Protein AF-A0A4S3JZ61-F1 (afdb_monomer_lite)

Foldseek 3Di:
DDDDDDDDDDDDDDDDDDPPPPPPPPPPPPPPPQPLLLLLLLLLLLVLVLVVCVVVVNDDPPVSVVSVVSSVVSLLLSCLSVLHHCPVVSVVSNVVNVVVLVCCCVPVNDVSSVVVSVVSVVVSVVVCVVCVVVSVVSNVVSVPDPDPD

Secondary structure (DSSP, 8-state):
----------------------------PPPPPPTTHHHHHHHHHHHHHHHHHHHTT---HHHHHHHHHHHHHHHHHHHHHHTS--HHHHHHHHHHHHHHHHHHHHHHHHHHHHHHHHHHHHHHHHHHHHHHHHHHHHHHHHHTS----

Radius of gyration: 29.94 Å; chains: 1; bounding box: 43×105×41 Å

Sequence (149 aa):
MPIPMTFRHPRLLAAAALLIASMPLAAATPPAEPAYAPYLDCAASRANYAFLLRSSNYKDAADLRKVEDNVQAYLRIATALAGHELRTEFKAAAEKVGAREEEIMKTKGAEAYLQMSADTEQLCVARVERNKAALLKAMDAYETKPAKK

pLDDT: mean 82.54, std 20.05, range [39.06, 97.62]

Organism: NCBI:txid381431

Structure (mmCIF, N/CA/C/O backbone):
data_AF-A0A4S3JZ61-F1
#
_entry.id   AF-A0A4S3JZ61-F1
#
loop_
_atom_site.group_PDB
_atom_site.id
_atom_site.type_symbol
_atom_site.label_atom_id
_atom_site.label_alt_id
_atom_site.label_comp_id
_atom_site.label_asym_id
_atom_site.label_entity_id
_atom_site.label_seq_id
_atom_site.pdbx_PDB_ins_code
_atom_site.Cartn_x
_atom_site.Cartn_y
_atom_site.Cartn_z
_atom_site.occupancy
_atom_site.B_iso_or_equiv
_atom_site.auth_seq_id
_atom_site.auth_comp_id
_atom_site.auth_asym_id
_atom_site.auth_atom_id
_atom_site.pdbx_PDB_model_num
ATOM 1 N N . MET A 1 1 ? -2.330 89.872 -23.508 1.00 39.12 1 MET A N 1
ATOM 2 C CA . MET A 1 1 ? -1.023 90.485 -23.189 1.00 39.12 1 MET A CA 1
ATOM 3 C C . MET A 1 1 ? -0.064 89.371 -22.767 1.00 39.12 1 MET A C 1
ATOM 5 O O . MET A 1 1 ? -0.530 88.488 -22.057 1.00 39.12 1 MET A O 1
ATOM 9 N N . PRO A 1 2 ? 1.188 89.343 -23.262 1.00 49.78 2 PRO A N 1
ATOM 10 C CA . PRO A 1 2 ? 2.171 88.269 -23.046 1.00 49.78 2 PRO A CA 1
ATOM 11 C C . PRO A 1 2 ? 3.199 88.618 -21.939 1.00 49.78 2 PRO A C 1
ATOM 13 O O . PRO A 1 2 ? 3.092 89.702 -21.371 1.00 49.78 2 PRO A O 1
ATOM 16 N N . ILE A 1 3 ? 4.235 87.759 -21.775 1.00 46.97 3 ILE A N 1
ATOM 17 C CA . ILE A 1 3 ? 5.589 87.990 -21.171 1.00 46.97 3 ILE A CA 1
ATOM 18 C C . ILE A 1 3 ? 5.739 87.494 -19.697 1.00 46.97 3 ILE A C 1
ATOM 20 O O . ILE A 1 3 ? 4.871 87.811 -18.892 1.00 46.97 3 ILE A O 1
ATOM 24 N N . PRO A 1 4 ? 6.856 86.849 -19.251 1.00 48.59 4 PRO A N 1
ATOM 25 C CA . PRO A 1 4 ? 7.809 85.946 -19.928 1.00 48.59 4 PRO A CA 1
ATOM 26 C C . PRO A 1 4 ? 8.442 84.816 -19.049 1.00 48.59 4 PRO A C 1
ATOM 28 O O . PRO A 1 4 ? 8.342 84.769 -17.830 1.00 48.59 4 PRO A O 1
ATOM 31 N N . MET A 1 5 ? 9.178 83.949 -19.754 1.00 44.34 5 MET A N 1
ATOM 32 C CA . MET A 1 5 ? 10.440 83.244 -19.442 1.00 44.34 5 MET A CA 1
ATOM 33 C C . MET A 1 5 ? 11.125 83.405 -18.067 1.00 44.34 5 MET A C 1
ATOM 35 O O . MET A 1 5 ? 11.349 84.517 -17.610 1.00 44.34 5 MET A O 1
ATOM 39 N N . THR A 1 6 ? 11.724 82.309 -17.577 1.00 49.88 6 THR A N 1
ATOM 40 C CA . THR A 1 6 ? 13.171 82.225 -17.242 1.00 49.88 6 THR A CA 1
ATOM 41 C C . THR A 1 6 ? 13.639 80.753 -17.279 1.00 49.88 6 THR A C 1
ATOM 43 O O . THR A 1 6 ? 12.976 79.876 -16.744 1.00 49.88 6 THR A O 1
ATOM 46 N N . PHE A 1 7 ? 14.616 80.423 -18.143 1.00 39.22 7 PHE A N 1
ATOM 47 C CA . PHE A 1 7 ? 16.005 80.027 -17.802 1.00 39.22 7 PHE A CA 1
ATOM 48 C C . PHE A 1 7 ? 16.107 78.772 -16.903 1.00 39.22 7 PHE A C 1
ATOM 50 O O . PHE A 1 7 ? 15.664 78.791 -15.769 1.00 39.22 7 PHE A O 1
ATOM 57 N N . ARG A 1 8 ? 16.714 77.645 -17.301 1.00 43.88 8 ARG A N 1
ATOM 58 C CA . ARG A 1 8 ? 18.122 77.449 -17.703 1.00 43.88 8 ARG A CA 1
ATOM 59 C C . ARG A 1 8 ? 18.292 76.040 -18.310 1.00 43.88 8 ARG A C 1
ATOM 61 O O . ARG A 1 8 ? 17.790 75.069 -17.758 1.00 43.88 8 ARG A O 1
ATOM 68 N N . HIS A 1 9 ? 19.035 75.927 -19.411 1.00 39.97 9 HIS A N 1
ATOM 69 C CA . HIS A 1 9 ? 19.737 74.688 -19.810 1.00 39.97 9 HIS A CA 1
ATOM 70 C C . HIS A 1 9 ? 20.995 74.501 -18.905 1.00 39.97 9 HIS A C 1
ATOM 72 O O . HIS A 1 9 ? 21.217 75.395 -18.082 1.00 39.97 9 HIS A O 1
ATOM 78 N N . PRO A 1 10 ? 21.928 73.524 -19.070 1.00 49.66 10 PRO A N 1
ATOM 79 C CA . PRO A 1 10 ? 22.015 72.334 -19.945 1.00 49.66 10 PRO A CA 1
ATOM 80 C C . PRO A 1 10 ? 22.679 71.087 -19.253 1.00 49.66 10 PRO A C 1
ATOM 82 O O . PRO A 1 10 ? 22.982 71.117 -18.067 1.00 49.66 10 PRO A O 1
ATOM 85 N N . ARG A 1 11 ? 23.038 70.069 -20.066 1.00 44.56 11 ARG A N 1
ATOM 86 C CA . ARG A 1 11 ? 24.160 69.091 -19.915 1.00 44.56 11 ARG A CA 1
ATOM 87 C C . ARG A 1 11 ? 23.950 67.879 -18.980 1.00 44.56 11 ARG A C 1
ATOM 89 O O . ARG A 1 11 ? 23.805 68.021 -17.781 1.00 44.56 11 ARG A O 1
ATOM 96 N N . LEU A 1 12 ? 23.804 66.678 -19.558 1.00 43.00 12 LEU A N 1
ATOM 97 C CA . LEU A 1 12 ? 24.849 65.678 -19.902 1.00 43.00 12 LEU A CA 1
ATOM 98 C C . LEU A 1 12 ? 25.240 64.779 -18.718 1.00 43.00 12 LEU A C 1
ATOM 100 O O . LEU A 1 12 ? 25.710 65.293 -17.713 1.00 43.00 12 LEU A O 1
ATOM 104 N N . LEU A 1 13 ? 25.117 63.459 -18.930 1.00 43.59 13 LEU A N 1
ATOM 105 C CA . LEU A 1 13 ? 25.999 62.334 -18.537 1.00 43.59 13 LEU A CA 1
ATOM 106 C C . LEU A 1 13 ? 25.126 61.059 -18.541 1.00 43.59 13 LEU A C 1
ATOM 108 O O . LEU A 1 13 ? 24.191 60.939 -17.763 1.00 43.59 13 LEU A O 1
ATOM 112 N N . ALA A 1 14 ? 25.163 60.248 -19.598 1.00 42.03 14 ALA A N 1
ATOM 113 C CA . ALA A 1 14 ? 26.145 59.190 -19.851 1.00 42.03 14 ALA A CA 1
ATOM 114 C C . ALA A 1 14 ? 26.034 57.996 -18.879 1.00 42.03 14 ALA A C 1
ATOM 116 O O . ALA A 1 14 ? 26.386 58.105 -17.714 1.00 42.03 14 ALA A O 1
ATOM 117 N N . ALA A 1 15 ? 25.612 56.867 -19.463 1.00 44.03 15 ALA A N 1
ATOM 118 C CA . ALA A 1 15 ? 26.000 55.483 -19.177 1.00 44.03 15 ALA A CA 1
ATOM 119 C C . ALA A 1 15 ? 25.856 54.931 -17.745 1.00 44.03 15 ALA A C 1
ATOM 121 O O . ALA A 1 15 ? 26.626 55.274 -16.861 1.00 44.03 15 ALA A O 1
ATOM 122 N N . ALA A 1 16 ? 25.006 53.911 -17.588 1.00 42.69 16 ALA A N 1
ATOM 123 C CA . ALA A 1 16 ? 25.436 52.583 -17.131 1.00 42.69 16 ALA A CA 1
ATOM 124 C C . ALA A 1 16 ? 24.251 51.604 -17.099 1.00 42.69 16 ALA A C 1
ATOM 126 O O . ALA A 1 16 ? 23.242 51.841 -16.447 1.00 42.69 16 ALA A O 1
ATOM 127 N N . ALA A 1 17 ? 24.425 50.505 -17.831 1.00 47.09 17 ALA A N 1
ATOM 128 C CA . ALA A 1 17 ? 24.041 49.147 -17.467 1.00 47.09 17 ALA A CA 1
ATOM 129 C C . ALA A 1 17 ? 22.802 48.946 -16.573 1.00 47.09 17 ALA A C 1
ATOM 131 O O . ALA A 1 17 ? 22.888 48.970 -15.352 1.00 47.09 17 ALA A O 1
ATOM 132 N N . LEU A 1 18 ? 21.715 48.483 -17.185 1.00 43.16 18 LEU A N 1
ATOM 133 C CA . LEU A 1 18 ? 21.031 47.317 -16.637 1.00 43.16 18 LEU A CA 1
ATOM 134 C C . LEU A 1 18 ? 20.738 46.352 -17.782 1.00 43.16 18 LEU A C 1
ATOM 136 O O . LEU A 1 18 ? 19.731 46.439 -18.478 1.00 43.16 18 LEU A O 1
ATOM 140 N N . LEU A 1 19 ? 21.690 45.436 -17.972 1.00 42.56 19 LEU A N 1
ATOM 141 C CA . LEU A 1 19 ? 21.416 44.092 -18.454 1.00 42.56 19 LEU A CA 1
ATOM 142 C C . LEU A 1 19 ? 20.217 43.572 -17.660 1.00 42.56 19 LEU A C 1
ATOM 144 O O . LEU A 1 19 ? 20.359 43.148 -16.514 1.00 42.56 19 LEU A O 1
ATOM 148 N N . ILE A 1 20 ? 19.033 43.615 -18.265 1.00 49.22 20 ILE A N 1
ATOM 149 C CA . ILE A 1 20 ? 17.924 42.769 -17.850 1.00 49.22 20 ILE A CA 1
ATOM 150 C C . ILE A 1 20 ? 18.360 41.367 -18.259 1.00 49.22 20 ILE A C 1
ATOM 152 O O . ILE A 1 20 ? 18.053 40.878 -19.343 1.00 49.22 20 ILE A O 1
ATOM 156 N N . ALA A 1 21 ? 19.177 40.752 -17.405 1.00 45.69 21 ALA A N 1
ATOM 157 C CA . ALA A 1 21 ? 19.294 39.318 -17.355 1.00 45.69 21 ALA A CA 1
ATOM 158 C C . ALA A 1 21 ? 17.882 38.826 -17.046 1.00 45.69 21 ALA A C 1
ATOM 160 O O . ALA A 1 21 ? 17.429 38.845 -15.903 1.00 45.69 21 ALA A O 1
ATOM 161 N N . SER A 1 22 ? 17.156 38.464 -18.099 1.00 50.81 22 SER A N 1
ATOM 162 C CA . SER A 1 22 ? 16.002 37.592 -18.026 1.00 50.81 22 SER A CA 1
ATOM 163 C C . SER A 1 22 ? 16.495 36.286 -17.415 1.00 50.81 22 SER A C 1
ATOM 165 O O . SER A 1 22 ? 16.890 35.365 -18.128 1.00 50.81 22 SER A O 1
ATOM 167 N N . MET A 1 23 ? 16.568 36.241 -16.085 1.00 47.69 23 MET A N 1
ATOM 168 C CA . MET A 1 23 ? 16.684 34.993 -15.360 1.00 47.69 23 MET A CA 1
ATOM 169 C C . MET A 1 23 ? 15.473 34.171 -15.795 1.00 47.69 23 MET A C 1
ATOM 171 O O . MET A 1 23 ? 14.344 34.615 -15.560 1.00 47.69 23 MET A O 1
ATOM 175 N N . PRO A 1 24 ? 15.652 33.013 -16.454 1.00 47.03 24 PRO A N 1
ATOM 176 C CA . PRO A 1 24 ? 14.568 32.064 -16.491 1.00 47.03 24 PRO A CA 1
ATOM 177 C C . PRO A 1 24 ? 14.312 31.740 -15.025 1.00 47.03 24 PRO A C 1
ATOM 179 O O . PRO A 1 24 ? 15.187 31.225 -14.325 1.00 47.03 24 PRO A O 1
ATOM 182 N N . LEU A 1 25 ? 13.137 32.134 -14.543 1.00 46.88 25 LEU A N 1
ATOM 183 C CA . LEU A 1 25 ? 12.583 31.617 -13.312 1.00 46.88 25 LEU A CA 1
ATOM 184 C C . LEU A 1 25 ? 12.475 30.112 -13.566 1.00 46.88 25 LEU A C 1
ATOM 186 O O . LEU A 1 25 ? 11.520 29.643 -14.183 1.00 46.88 25 LEU A O 1
ATOM 190 N N . ALA A 1 26 ? 13.527 29.371 -13.222 1.00 51.09 26 ALA A N 1
ATOM 191 C CA . ALA A 1 26 ? 13.493 27.930 -13.166 1.00 51.09 26 ALA A CA 1
ATOM 192 C C . ALA A 1 26 ? 12.467 27.634 -12.081 1.00 51.09 26 ALA A C 1
ATOM 194 O O . ALA A 1 26 ? 12.781 27.640 -10.892 1.00 51.09 26 ALA A O 1
ATOM 195 N N . ALA A 1 27 ? 11.206 27.504 -12.494 1.00 52.09 27 ALA A N 1
ATOM 196 C CA . ALA A 1 27 ? 10.172 26.925 -11.677 1.00 52.09 27 ALA A CA 1
ATOM 197 C C . ALA A 1 27 ? 10.768 25.605 -11.209 1.00 52.09 27 ALA A C 1
ATOM 199 O O . ALA A 1 27 ? 11.038 24.723 -12.026 1.00 52.09 27 ALA A O 1
ATOM 200 N N . ALA A 1 28 ? 11.086 25.532 -9.919 1.00 48.84 28 ALA A N 1
ATOM 201 C CA . ALA A 1 28 ? 11.491 24.307 -9.275 1.00 48.84 28 ALA A CA 1
ATOM 202 C C . ALA A 1 28 ? 10.291 23.371 -9.394 1.00 48.84 28 ALA A C 1
ATOM 204 O O . ALA A 1 28 ? 9.407 23.358 -8.541 1.00 48.84 28 ALA A O 1
ATOM 205 N N . THR A 1 29 ? 10.204 22.658 -10.517 1.00 52.00 29 THR A N 1
ATOM 206 C CA . THR A 1 29 ? 9.317 21.518 -10.646 1.00 52.00 29 THR A CA 1
ATOM 207 C C . THR A 1 29 ? 9.696 20.616 -9.485 1.00 52.00 29 THR A C 1
ATOM 209 O O . THR A 1 29 ? 10.876 20.244 -9.404 1.00 52.00 29 THR A O 1
ATOM 212 N N . PRO A 1 30 ? 8.771 20.334 -8.549 1.00 49.66 30 PRO A N 1
ATOM 213 C CA . PRO A 1 30 ? 9.069 19.421 -7.462 1.00 49.66 30 PRO A CA 1
ATOM 214 C C . PRO A 1 30 ? 9.643 18.142 -8.079 1.00 49.66 30 PRO A C 1
ATOM 216 O O . PRO A 1 30 ? 9.206 17.762 -9.174 1.00 49.66 30 PRO A O 1
ATOM 219 N N . PRO A 1 31 ? 10.665 17.530 -7.453 1.00 56.84 31 PRO A N 1
ATOM 220 C CA . PRO A 1 31 ? 11.275 16.330 -8.001 1.00 56.84 31 PRO A CA 1
ATOM 221 C C . PRO A 1 31 ? 10.157 15.340 -8.314 1.00 56.84 31 PRO A C 1
ATOM 223 O O . PRO A 1 31 ? 9.290 15.103 -7.472 1.00 56.84 31 PRO A O 1
ATOM 226 N N . ALA A 1 32 ? 10.134 14.843 -9.553 1.00 74.56 32 ALA A N 1
ATOM 227 C CA . ALA A 1 32 ? 9.117 13.894 -9.971 1.00 74.56 32 ALA A CA 1
ATOM 228 C C . ALA A 1 32 ? 9.129 12.725 -8.982 1.00 74.56 32 ALA A C 1
ATOM 230 O O . ALA A 1 32 ? 10.182 12.122 -8.755 1.00 74.56 32 ALA A O 1
ATOM 231 N N . GLU A 1 33 ? 7.982 12.449 -8.357 1.00 80.19 33 GLU A N 1
ATOM 232 C CA . GLU A 1 33 ? 7.887 11.332 -7.425 1.00 80.19 33 GLU A CA 1
ATOM 233 C C . GLU A 1 33 ? 8.320 10.046 -8.138 1.00 80.19 33 GLU A C 1
ATOM 235 O O . GLU A 1 33 ? 7.948 9.822 -9.299 1.00 80.19 33 GLU A O 1
ATOM 240 N N . PRO A 1 34 ? 9.117 9.192 -7.477 1.00 88.12 34 PRO A N 1
ATOM 241 C CA . PRO A 1 34 ? 9.571 7.974 -8.112 1.00 88.12 34 PRO A CA 1
ATOM 242 C C . PRO A 1 34 ? 8.371 7.079 -8.433 1.00 88.12 34 PRO A C 1
ATOM 244 O O . PRO A 1 34 ? 7.423 6.977 -7.656 1.00 88.12 34 PRO A O 1
ATOM 247 N N . ALA A 1 35 ? 8.425 6.377 -9.568 1.00 90.56 35 ALA A N 1
ATOM 248 C CA . ALA A 1 35 ? 7.298 5.590 -10.079 1.00 90.56 35 ALA A CA 1
ATOM 249 C C . ALA A 1 35 ? 6.785 4.512 -9.099 1.00 90.56 35 ALA A C 1
ATOM 251 O O . ALA A 1 35 ? 5.629 4.097 -9.192 1.00 90.56 35 ALA A O 1
ATOM 252 N N . TYR A 1 36 ? 7.626 4.067 -8.158 1.00 93.75 36 TYR A N 1
ATOM 253 C CA . TYR A 1 36 ? 7.267 3.104 -7.118 1.00 93.75 36 TYR A CA 1
ATOM 254 C C . TYR A 1 36 ? 6.536 3.724 -5.913 1.00 93.75 36 TYR A C 1
ATOM 256 O O . TYR A 1 36 ? 5.841 2.997 -5.204 1.00 93.75 36 TYR A O 1
ATOM 264 N N . ALA A 1 37 ? 6.659 5.037 -5.670 1.00 94.75 37 ALA A N 1
ATOM 265 C CA . ALA A 1 37 ? 6.114 5.693 -4.475 1.00 94.75 37 ALA A CA 1
ATOM 266 C C . ALA A 1 37 ? 4.600 5.494 -4.296 1.00 94.75 37 ALA A C 1
ATOM 268 O O . ALA A 1 37 ? 4.187 5.154 -3.188 1.00 94.75 37 ALA A O 1
ATOM 269 N N . PRO A 1 38 ? 3.759 5.578 -5.346 1.00 94.69 38 PRO A N 1
ATOM 270 C CA . PRO A 1 38 ? 2.330 5.332 -5.181 1.00 94.69 38 PRO A CA 1
ATOM 271 C C . PRO A 1 38 ? 2.006 3.907 -4.716 1.00 94.69 38 PRO A C 1
ATOM 273 O O . PRO A 1 38 ? 1.035 3.705 -3.995 1.00 94.69 38 PRO A O 1
ATOM 276 N N . TYR A 1 39 ? 2.807 2.914 -5.113 1.00 96.69 39 TYR A N 1
ATOM 277 C CA . TYR A 1 39 ? 2.616 1.526 -4.690 1.00 96.69 39 TYR A CA 1
ATOM 278 C C . TYR A 1 39 ? 3.140 1.296 -3.267 1.00 96.69 39 TYR A C 1
ATOM 280 O O . TYR A 1 39 ? 2.537 0.526 -2.523 1.00 96.69 39 TYR A O 1
ATOM 288 N N . LEU A 1 40 ? 4.187 2.016 -2.845 1.00 96.50 40 LEU A N 1
ATOM 289 C CA . LEU A 1 40 ? 4.579 2.066 -1.432 1.00 96.50 40 LEU A CA 1
ATOM 290 C C . LEU A 1 40 ? 3.480 2.673 -0.557 1.00 96.50 40 LEU A C 1
ATOM 292 O O . LEU A 1 40 ? 3.170 2.107 0.486 1.00 96.50 40 LEU A O 1
ATOM 296 N N . ASP A 1 41 ? 2.859 3.772 -0.988 1.00 96.31 41 ASP A N 1
ATOM 297 C CA . ASP A 1 41 ? 1.752 4.395 -0.255 1.00 96.31 41 ASP A CA 1
ATOM 298 C C . ASP A 1 41 ? 0.539 3.445 -0.161 1.00 96.31 41 ASP A C 1
ATOM 300 O O . ASP A 1 41 ? -0.082 3.335 0.898 1.00 96.31 41 ASP A O 1
ATOM 304 N N . CYS A 1 42 ? 0.244 2.690 -1.229 1.00 97.38 42 CYS A N 1
ATOM 305 C CA . CYS A 1 42 ? -0.770 1.629 -1.212 1.00 97.38 42 CYS A CA 1
ATOM 306 C C . CYS A 1 42 ? -0.435 0.518 -0.206 1.00 97.38 42 CYS A C 1
ATOM 308 O O . CYS A 1 42 ? -1.293 0.119 0.584 1.00 97.38 42 CYS A O 1
ATOM 310 N N . ALA A 1 43 ? 0.810 0.032 -0.201 1.00 97.62 43 ALA A N 1
ATOM 311 C CA . ALA A 1 43 ? 1.259 -0.966 0.765 1.00 97.62 43 ALA A CA 1
ATOM 312 C C . ALA A 1 43 ? 1.155 -0.450 2.207 1.00 97.62 43 ALA A C 1
ATOM 314 O O . ALA A 1 43 ? 0.671 -1.165 3.081 1.00 97.62 43 ALA A O 1
ATOM 315 N N . ALA A 1 44 ? 1.579 0.792 2.447 1.00 97.62 44 ALA A N 1
ATOM 316 C CA . ALA A 1 44 ? 1.564 1.435 3.755 1.00 97.62 44 ALA A CA 1
ATOM 317 C C . ALA A 1 44 ? 0.138 1.576 4.304 1.00 97.62 44 ALA A C 1
ATOM 319 O O . ALA A 1 44 ? -0.121 1.188 5.443 1.00 97.62 44 ALA A O 1
ATOM 320 N N . SER A 1 45 ? -0.798 2.046 3.476 1.00 97.00 45 SER A N 1
ATOM 321 C CA . SER A 1 45 ? -2.210 2.172 3.858 1.00 97.00 45 SER A CA 1
ATOM 322 C C . SER A 1 45 ? -2.824 0.815 4.217 1.00 97.00 45 SER A C 1
ATOM 324 O O . SER A 1 45 ? -3.420 0.649 5.282 1.00 97.00 45 SER A O 1
ATOM 326 N N . ARG A 1 46 ? -2.598 -0.219 3.390 1.00 97.19 46 ARG A N 1
ATOM 327 C CA . ARG A 1 46 ? -3.098 -1.573 3.685 1.00 97.19 46 ARG A CA 1
ATOM 328 C C . ARG A 1 46 ? -2.440 -2.194 4.913 1.00 97.19 46 ARG A C 1
ATOM 330 O O . ARG A 1 46 ? -3.114 -2.918 5.642 1.00 97.19 46 ARG A O 1
ATOM 337 N N . ALA A 1 47 ? -1.168 -1.900 5.170 1.00 96.69 47 ALA A N 1
ATOM 338 C CA . ALA A 1 47 ? -0.477 -2.367 6.365 1.00 96.69 47 ALA A CA 1
ATOM 339 C C . ALA A 1 47 ? -1.063 -1.733 7.632 1.00 96.69 47 ALA A C 1
ATOM 341 O O . ALA A 1 47 ? -1.276 -2.439 8.619 1.00 96.69 47 ALA A O 1
ATOM 342 N N . ASN A 1 48 ? -1.390 -0.439 7.589 1.00 95.12 48 ASN A N 1
ATOM 343 C CA . ASN A 1 48 ? -2.056 0.232 8.700 1.00 95.12 48 ASN A CA 1
ATOM 344 C C . ASN A 1 48 ? -3.468 -0.331 8.933 1.00 95.12 48 ASN A C 1
ATOM 346 O O . ASN A 1 48 ? -3.833 -0.651 10.063 1.00 95.12 48 ASN A O 1
ATOM 350 N N . TYR A 1 49 ? -4.229 -0.572 7.861 1.00 94.75 49 TYR A N 1
ATOM 351 C CA . TYR A 1 49 ? -5.534 -1.226 7.965 1.00 94.75 49 TYR A CA 1
ATOM 352 C C . TYR A 1 49 ? -5.438 -2.645 8.556 1.00 94.75 49 TYR A C 1
ATOM 354 O O . TYR A 1 49 ? -6.190 -2.987 9.467 1.00 94.75 49 TYR A O 1
ATOM 362 N N . ALA A 1 50 ? -4.469 -3.456 8.118 1.00 94.75 50 ALA A N 1
ATOM 363 C CA . ALA A 1 50 ? -4.214 -4.779 8.697 1.00 94.75 50 ALA A CA 1
ATOM 364 C C . ALA A 1 50 ? -3.859 -4.699 10.190 1.00 94.75 50 ALA A C 1
ATOM 366 O O . ALA A 1 50 ? -4.326 -5.517 10.984 1.00 94.75 50 ALA A O 1
ATOM 367 N N . PHE A 1 51 ? -3.056 -3.707 10.591 1.00 93.06 51 PHE A N 1
ATOM 368 C CA . PHE A 1 51 ? -2.731 -3.471 11.996 1.00 93.06 51 PHE A CA 1
ATOM 369 C C . PHE A 1 51 ? -3.986 -3.170 12.829 1.00 93.06 51 PHE A C 1
ATOM 371 O O . PHE A 1 51 ? -4.142 -3.742 13.907 1.00 93.06 51 PHE A O 1
ATOM 378 N N . LEU A 1 52 ? -4.909 -2.351 12.316 1.00 90.62 52 LEU A N 1
ATOM 379 C CA . LEU A 1 52 ? -6.184 -2.063 12.981 1.00 90.62 52 LEU A CA 1
ATOM 380 C C . LEU A 1 52 ? -7.093 -3.293 13.095 1.00 90.62 52 LEU A C 1
ATOM 382 O O . LEU A 1 52 ? -7.717 -3.513 14.134 1.00 90.62 52 LEU A O 1
ATOM 386 N N . LEU A 1 53 ? -7.159 -4.131 12.058 1.00 91.50 53 LEU A N 1
ATOM 387 C CA . LEU A 1 53 ? -7.910 -5.390 12.127 1.00 91.50 53 LEU A CA 1
ATOM 388 C C . LEU A 1 53 ? -7.332 -6.318 13.207 1.00 91.50 53 LEU A C 1
ATOM 390 O O . LEU A 1 53 ? -8.066 -6.853 14.037 1.00 91.50 53 LEU A O 1
ATOM 394 N N . ARG A 1 54 ? -6.003 -6.456 13.264 1.00 91.00 54 ARG A N 1
ATOM 395 C CA . ARG A 1 54 ? -5.333 -7.269 14.291 1.00 91.00 54 ARG A CA 1
ATOM 396 C C . ARG A 1 54 ? -5.570 -6.723 15.702 1.00 91.00 54 ARG A C 1
ATOM 398 O O . ARG A 1 54 ? -5.863 -7.498 16.607 1.00 91.00 54 ARG A O 1
ATOM 405 N N . SER A 1 55 ? -5.473 -5.407 15.898 1.00 90.25 55 SER A N 1
ATOM 406 C CA . SER A 1 55 ? -5.635 -4.783 17.220 1.00 90.25 55 SER A CA 1
ATOM 407 C C . SER A 1 55 ? -7.084 -4.763 17.716 1.00 90.25 55 SER A C 1
ATOM 409 O O . SER A 1 55 ? -7.316 -4.724 18.922 1.00 90.25 55 SER A O 1
ATOM 411 N N . SER A 1 56 ? -8.061 -4.862 16.812 1.00 87.38 56 SER A N 1
ATOM 412 C CA . SER A 1 56 ? -9.491 -4.934 17.143 1.00 87.38 56 SER A CA 1
ATOM 413 C C . SER A 1 56 ? -10.007 -6.353 17.424 1.00 87.38 56 SER A C 1
ATOM 415 O O . SER A 1 56 ? -11.2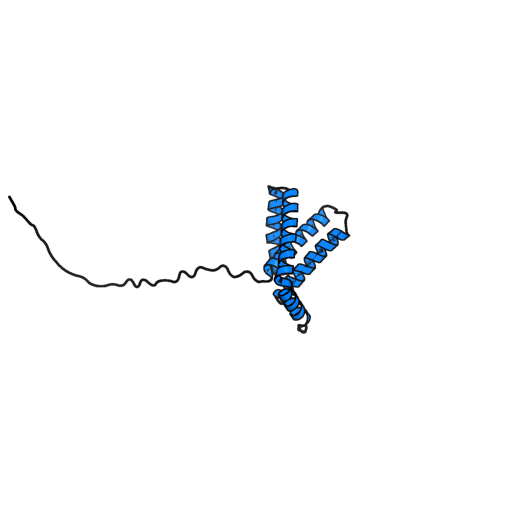10 -6.535 17.608 1.00 87.38 56 SER A O 1
ATOM 417 N N . ASN A 1 57 ? -9.126 -7.362 17.500 1.00 86.75 57 ASN A N 1
ATOM 418 C CA . ASN A 1 57 ? -9.501 -8.781 17.609 1.00 86.75 57 ASN A CA 1
ATOM 419 C C . ASN A 1 57 ? -10.463 -9.225 16.493 1.00 86.75 57 ASN A C 1
ATOM 421 O O . ASN A 1 57 ? -11.408 -9.988 16.730 1.00 86.75 57 ASN A O 1
ATOM 425 N N . TYR A 1 58 ? -10.243 -8.719 15.279 1.00 88.19 58 TYR A N 1
ATOM 426 C CA . TYR A 1 58 ? -11.043 -9.070 14.117 1.00 88.19 58 TYR A CA 1
ATOM 427 C C . TYR A 1 58 ? -11.020 -10.586 13.877 1.00 88.19 58 TYR A C 1
ATOM 429 O O . TYR A 1 58 ? -9.962 -11.215 13.868 1.00 88.19 58 TYR A O 1
ATOM 437 N N . LYS A 1 59 ? -12.208 -11.183 13.737 1.00 89.50 59 LYS A N 1
ATOM 438 C CA . LYS A 1 59 ? -12.385 -12.645 13.779 1.00 89.50 59 LYS A CA 1
ATOM 439 C C . LYS A 1 59 ? -12.281 -13.325 12.416 1.00 89.50 59 LYS A C 1
ATOM 441 O O . LYS A 1 59 ? -12.126 -14.543 12.376 1.00 89.50 59 LYS A O 1
ATOM 446 N N . ASP A 1 60 ? -12.375 -12.572 11.322 1.00 93.75 60 ASP A N 1
ATOM 447 C CA . ASP A 1 60 ? -12.267 -13.139 9.980 1.00 93.75 60 ASP A CA 1
ATOM 448 C C . ASP A 1 60 ? -10.798 -13.192 9.536 1.00 93.75 60 ASP A C 1
ATOM 450 O O . ASP A 1 60 ? -10.194 -12.210 9.095 1.00 93.75 60 ASP A O 1
ATOM 454 N N . ALA A 1 61 ? -10.207 -14.376 9.689 1.00 89.75 61 ALA A N 1
ATOM 455 C CA . ALA A 1 61 ? -8.828 -14.629 9.296 1.00 89.75 61 ALA A CA 1
ATOM 456 C C . ALA A 1 61 ? -8.627 -14.617 7.770 1.00 89.75 61 ALA A C 1
ATOM 458 O O . ALA A 1 61 ? -7.514 -14.348 7.316 1.00 89.75 61 ALA A O 1
ATOM 459 N N . ALA A 1 62 ? -9.665 -14.910 6.977 1.00 92.75 62 ALA A N 1
ATOM 460 C CA . ALA A 1 62 ? -9.566 -14.910 5.521 1.00 92.75 62 ALA A CA 1
ATOM 461 C C . ALA A 1 62 ? -9.469 -13.475 4.992 1.00 92.75 62 ALA A C 1
ATOM 463 O O . ALA A 1 62 ? -8.594 -13.178 4.175 1.00 92.75 62 ALA A O 1
ATOM 464 N N . ASP A 1 63 ? -10.293 -12.575 5.526 1.00 90.19 63 ASP A N 1
ATOM 465 C CA . ASP A 1 63 ? -10.250 -11.157 5.175 1.00 90.19 63 ASP A CA 1
ATOM 466 C C . ASP A 1 63 ? -8.946 -10.496 5.632 1.00 90.19 63 ASP A C 1
ATOM 468 O O . ASP A 1 63 ? -8.303 -9.805 4.839 1.00 90.19 63 ASP A O 1
ATOM 472 N N . LEU A 1 64 ? -8.478 -10.765 6.859 1.00 93.31 64 LEU A N 1
ATOM 473 C CA . LEU A 1 64 ? -7.175 -10.267 7.316 1.00 93.31 64 LEU A CA 1
ATOM 474 C C . LEU A 1 64 ? -6.040 -10.736 6.393 1.00 93.31 64 LEU A C 1
ATOM 476 O O . LEU A 1 64 ? -5.206 -9.930 5.974 1.00 93.31 64 LEU A O 1
ATOM 480 N N . ARG A 1 65 ? -6.038 -12.021 6.021 1.00 95.06 65 ARG A N 1
ATOM 481 C CA . ARG A 1 65 ? -5.030 -12.575 5.114 1.00 95.06 65 ARG A CA 1
ATOM 482 C C . ARG A 1 65 ? -5.073 -11.918 3.738 1.00 95.06 65 ARG A C 1
ATOM 484 O O . ARG A 1 65 ? -4.024 -11.584 3.201 1.00 95.06 65 ARG A O 1
ATOM 491 N N . LYS A 1 66 ? -6.263 -11.635 3.205 1.00 94.81 66 LYS A N 1
ATOM 492 C CA . LYS A 1 66 ? -6.422 -10.885 1.951 1.00 94.81 66 LYS A CA 1
ATOM 493 C C . LYS A 1 66 ? -5.806 -9.483 2.038 1.00 94.81 66 LYS A C 1
ATOM 495 O O . LYS A 1 66 ? -5.168 -9.029 1.089 1.00 94.81 66 LYS A O 1
ATOM 500 N N . VAL A 1 67 ? -5.961 -8.787 3.168 1.00 95.62 67 VAL A N 1
ATOM 501 C CA . VAL A 1 67 ? -5.316 -7.478 3.375 1.00 95.62 67 VAL A CA 1
ATOM 502 C C . VAL A 1 67 ? -3.793 -7.610 3.383 1.00 95.62 67 VAL A C 1
ATOM 504 O O . VAL A 1 67 ? -3.109 -6.806 2.752 1.00 95.62 67 VAL A O 1
ATOM 507 N N . GLU A 1 68 ? -3.260 -8.617 4.066 1.00 95.44 68 GLU A N 1
ATOM 508 C CA . GLU A 1 68 ? -1.818 -8.874 4.132 1.00 95.44 68 GLU A CA 1
ATOM 509 C C . GLU A 1 68 ? -1.236 -9.246 2.762 1.00 95.44 68 GLU A C 1
ATOM 511 O O . GLU A 1 68 ? -0.183 -8.730 2.378 1.00 95.44 68 GLU A O 1
ATOM 516 N N . ASP A 1 69 ? -1.953 -10.053 1.982 1.00 96.88 69 ASP A N 1
ATOM 517 C CA . ASP A 1 69 ? -1.581 -10.391 0.609 1.00 96.88 69 ASP A CA 1
ATOM 518 C C . ASP A 1 69 ? -1.542 -9.138 -0.282 1.00 96.88 69 ASP A C 1
ATOM 520 O O . ASP A 1 69 ? -0.614 -8.977 -1.081 1.00 96.88 69 ASP A O 1
ATOM 524 N N . ASN A 1 70 ? -2.477 -8.197 -0.094 1.00 96.00 70 ASN A N 1
ATOM 525 C CA . ASN A 1 70 ? -2.453 -6.903 -0.783 1.00 96.00 70 ASN A CA 1
ATOM 526 C C . ASN A 1 70 ? -1.208 -6.080 -0.413 1.00 96.00 70 ASN A C 1
ATOM 528 O O . ASN A 1 70 ? -0.578 -5.504 -1.301 1.00 96.00 70 ASN A O 1
ATOM 532 N N . VAL A 1 71 ? -0.811 -6.045 0.867 1.00 97.44 71 VAL A N 1
ATOM 533 C CA . VAL A 1 71 ? 0.434 -5.375 1.296 1.00 97.44 71 VAL A CA 1
ATOM 534 C C . VAL A 1 71 ? 1.631 -5.960 0.547 1.00 97.44 71 VAL A C 1
ATOM 536 O O . VAL A 1 71 ? 2.413 -5.218 -0.048 1.00 97.44 71 VAL A O 1
ATOM 539 N N . GLN A 1 72 ? 1.747 -7.290 0.517 1.00 96.69 72 GLN A N 1
ATOM 540 C CA . GLN A 1 72 ? 2.848 -7.974 -0.163 1.00 96.69 72 GLN A CA 1
ATOM 541 C C . GLN A 1 72 ? 2.818 -7.778 -1.683 1.00 96.69 72 GLN A C 1
ATOM 543 O O . GLN A 1 72 ? 3.868 -7.684 -2.319 1.00 96.69 72 GLN A O 1
ATOM 548 N N . ALA A 1 73 ? 1.638 -7.716 -2.299 1.00 95.88 73 ALA A N 1
ATOM 549 C CA . ALA A 1 73 ? 1.502 -7.440 -3.726 1.00 95.88 73 ALA A CA 1
ATOM 550 C C . ALA A 1 73 ? 2.009 -6.033 -4.078 1.00 95.88 73 ALA A C 1
ATOM 552 O O . ALA A 1 73 ? 2.849 -5.888 -4.967 1.00 95.88 73 ALA A O 1
ATOM 553 N N . TYR A 1 74 ? 1.567 -5.005 -3.349 1.00 97.56 74 TYR A N 1
ATOM 554 C CA . TYR A 1 74 ? 1.999 -3.630 -3.596 1.00 97.56 74 TYR A CA 1
ATOM 555 C C . TYR A 1 74 ? 3.487 -3.413 -3.299 1.00 97.56 74 TYR A C 1
ATOM 557 O O . TYR A 1 74 ? 4.162 -2.737 -4.075 1.00 97.56 74 TYR A O 1
ATOM 565 N N . LEU A 1 75 ? 4.025 -4.039 -2.245 1.00 96.19 75 LEU A N 1
ATOM 566 C CA . LEU A 1 75 ? 5.463 -4.018 -1.964 1.00 96.19 75 LEU A CA 1
ATOM 567 C C . LEU A 1 75 ? 6.276 -4.655 -3.088 1.00 96.19 75 LEU A C 1
ATOM 569 O O . LEU A 1 75 ? 7.249 -4.058 -3.536 1.00 96.19 75 LEU A O 1
ATOM 573 N N . ARG A 1 76 ? 5.868 -5.826 -3.593 1.00 95.12 76 ARG A N 1
ATOM 574 C CA . ARG A 1 76 ? 6.554 -6.477 -4.722 1.00 95.12 76 ARG A CA 1
ATOM 575 C C . ARG A 1 76 ? 6.565 -5.599 -5.966 1.00 95.12 76 ARG A C 1
ATOM 577 O O . ARG A 1 76 ? 7.608 -5.467 -6.599 1.00 95.12 76 ARG A O 1
ATOM 584 N N . ILE A 1 77 ? 5.437 -4.962 -6.282 1.00 95.81 77 ILE A N 1
ATOM 585 C CA . ILE A 1 77 ? 5.348 -4.011 -7.395 1.00 95.81 77 ILE A CA 1
ATOM 586 C C . ILE A 1 77 ? 6.317 -2.841 -7.183 1.00 95.81 77 ILE A C 1
ATOM 588 O O . ILE A 1 77 ? 7.079 -2.500 -8.087 1.00 95.81 77 ILE A O 1
ATOM 592 N N . ALA A 1 78 ? 6.312 -2.237 -5.992 1.00 95.94 78 ALA A N 1
ATOM 593 C CA . ALA A 1 78 ? 7.187 -1.117 -5.676 1.00 95.94 78 ALA A CA 1
ATOM 594 C C . ALA A 1 78 ? 8.671 -1.505 -5.795 1.00 95.94 78 ALA A C 1
ATOM 596 O O . ALA A 1 78 ? 9.430 -0.826 -6.484 1.00 95.94 78 ALA A O 1
ATOM 597 N N . THR A 1 79 ? 9.064 -2.628 -5.193 1.00 94.62 79 THR A N 1
ATOM 598 C CA . THR A 1 79 ? 10.427 -3.170 -5.239 1.00 94.62 79 THR A CA 1
ATOM 599 C C . THR A 1 79 ? 10.862 -3.476 -6.672 1.00 94.62 79 THR A C 1
ATOM 601 O O . THR A 1 79 ? 11.969 -3.112 -7.066 1.00 94.62 79 THR A O 1
ATOM 604 N N . ALA A 1 80 ? 9.990 -4.075 -7.489 1.00 93.25 80 ALA A N 1
A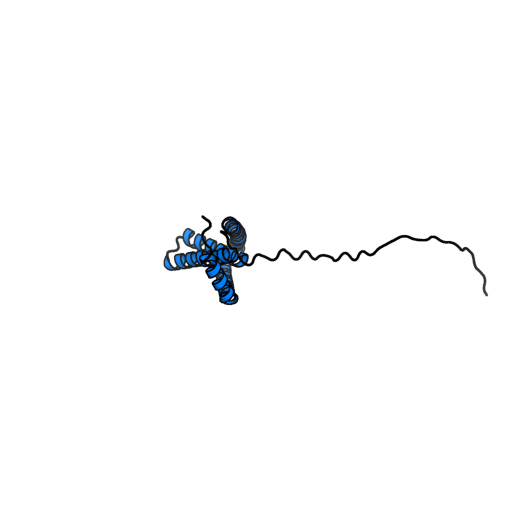TOM 605 C CA . ALA A 1 80 ? 10.285 -4.355 -8.892 1.00 93.25 80 ALA A CA 1
ATOM 606 C C . ALA A 1 80 ? 10.531 -3.069 -9.699 1.00 93.25 80 ALA A C 1
ATOM 608 O O . ALA A 1 80 ? 11.494 -2.989 -10.462 1.00 93.25 80 ALA A O 1
ATOM 609 N N . LEU A 1 81 ? 9.706 -2.038 -9.487 1.00 93.38 81 LEU A N 1
ATOM 610 C CA . LEU A 1 81 ? 9.869 -0.727 -10.122 1.00 93.38 81 LEU A CA 1
ATOM 611 C C . LEU A 1 81 ? 11.130 0.010 -9.650 1.00 93.38 81 LEU A C 1
ATOM 613 O O . LEU A 1 81 ? 11.775 0.687 -10.447 1.00 93.38 81 LEU A O 1
ATOM 617 N N . ALA A 1 82 ? 11.488 -0.116 -8.373 1.00 92.88 82 ALA A N 1
ATOM 618 C CA . ALA A 1 82 ? 12.695 0.483 -7.807 1.00 92.88 82 ALA A CA 1
ATOM 619 C C . ALA A 1 82 ? 13.976 -0.277 -8.182 1.00 92.88 82 ALA A C 1
ATOM 621 O O . ALA A 1 82 ? 15.069 0.292 -8.210 1.00 92.88 82 ALA A O 1
ATOM 622 N N . GLY A 1 83 ? 13.859 -1.579 -8.444 1.00 90.62 83 GLY A N 1
ATOM 623 C CA . GLY A 1 83 ? 14.978 -2.467 -8.724 1.00 90.62 83 GLY A CA 1
ATOM 624 C C . GLY A 1 83 ? 15.862 -2.785 -7.513 1.00 90.62 83 GLY A C 1
ATOM 625 O O . GLY A 1 83 ? 16.954 -3.317 -7.725 1.00 90.62 83 GLY A O 1
ATOM 626 N N . HIS A 1 84 ? 15.420 -2.460 -6.295 1.00 90.25 84 HIS A N 1
ATOM 627 C CA . HIS A 1 84 ? 16.094 -2.730 -5.022 1.00 90.25 84 HIS A CA 1
ATOM 628 C C . HIS A 1 84 ? 15.078 -2.814 -3.871 1.00 90.25 84 HIS A C 1
ATOM 630 O O . HIS A 1 84 ? 13.938 -2.377 -4.010 1.00 90.25 84 HIS A O 1
ATOM 636 N N . GLU A 1 85 ? 15.505 -3.368 -2.736 1.00 91.94 85 GLU A N 1
ATOM 637 C CA . GLU A 1 85 ? 14.690 -3.490 -1.523 1.00 91.94 85 GLU A CA 1
ATOM 638 C C . GLU A 1 85 ? 14.346 -2.120 -0.921 1.00 91.94 85 GLU A C 1
ATOM 640 O O . GLU A 1 85 ? 15.240 -1.343 -0.598 1.00 91.94 85 GLU A O 1
ATOM 645 N N . LEU A 1 86 ? 13.056 -1.869 -0.688 1.00 93.06 86 LEU A N 1
ATOM 646 C CA . LEU A 1 86 ? 12.522 -0.569 -0.261 1.00 93.06 86 LEU A CA 1
ATOM 647 C C . LEU A 1 86 ? 12.219 -0.488 1.246 1.00 93.06 86 LEU A C 1
ATOM 649 O O . LEU A 1 86 ? 11.194 0.054 1.657 1.00 93.06 86 LEU A O 1
ATOM 653 N N . ARG A 1 87 ? 13.051 -1.089 2.106 1.00 93.12 87 ARG A N 1
ATOM 654 C CA . ARG A 1 87 ? 12.747 -1.187 3.553 1.00 93.12 87 ARG A CA 1
ATOM 655 C C . ARG A 1 87 ? 12.630 0.183 4.226 1.00 93.12 87 ARG A C 1
ATOM 657 O O . ARG A 1 87 ? 11.724 0.395 5.031 1.00 93.12 87 ARG A O 1
ATOM 664 N N . THR A 1 88 ? 13.545 1.097 3.913 1.00 94.12 88 THR A N 1
ATOM 665 C CA . THR A 1 88 ? 13.595 2.432 4.528 1.00 94.12 88 THR A CA 1
ATOM 666 C C . THR A 1 88 ? 12.477 3.318 3.988 1.00 94.12 88 THR A C 1
ATOM 668 O O . THR A 1 88 ? 11.798 4.006 4.746 1.00 94.12 88 THR A O 1
ATOM 671 N N . GLU A 1 89 ? 12.238 3.248 2.684 1.00 95.94 89 GLU A N 1
ATOM 672 C CA . GLU A 1 89 ? 11.205 3.980 1.964 1.00 95.94 89 GLU A CA 1
ATOM 673 C C . GLU A 1 89 ? 9.817 3.526 2.400 1.00 95.94 89 GLU A C 1
ATOM 675 O O . GLU A 1 89 ? 8.936 4.355 2.615 1.00 95.94 89 GLU A O 1
ATOM 680 N N . PHE A 1 90 ? 9.628 2.219 2.598 1.00 96.00 90 PHE A N 1
ATOM 681 C CA . PHE A 1 90 ? 8.388 1.685 3.138 1.00 96.00 90 PHE A CA 1
ATOM 682 C C . PHE A 1 90 ? 8.141 2.172 4.563 1.00 96.00 90 PHE A C 1
ATOM 684 O O . PHE A 1 90 ? 7.021 2.565 4.873 1.00 96.00 90 PHE A O 1
ATOM 691 N N . LYS A 1 91 ? 9.170 2.207 5.420 1.00 95.50 91 LYS A N 1
ATOM 692 C CA . LYS A 1 91 ? 9.029 2.751 6.777 1.00 95.50 91 LYS A CA 1
ATOM 693 C C . LYS A 1 91 ? 8.597 4.221 6.744 1.00 95.50 91 LYS A C 1
ATOM 695 O O . LYS A 1 91 ? 7.641 4.583 7.421 1.00 95.50 91 LYS A O 1
ATOM 700 N N . ALA A 1 92 ? 9.243 5.039 5.914 1.00 95.25 92 ALA A N 1
ATOM 701 C CA . ALA A 1 92 ? 8.883 6.447 5.756 1.00 95.25 92 ALA A CA 1
ATOM 702 C C . ALA A 1 92 ? 7.457 6.626 5.199 1.00 95.25 92 ALA A C 1
ATOM 704 O O . ALA A 1 92 ? 6.703 7.480 5.667 1.00 95.25 92 ALA A O 1
ATOM 705 N N . ALA A 1 93 ? 7.054 5.795 4.232 1.00 95.38 93 ALA A N 1
ATOM 706 C CA . ALA A 1 93 ? 5.694 5.792 3.702 1.00 95.38 93 ALA A CA 1
ATOM 707 C C . ALA A 1 93 ? 4.668 5.376 4.769 1.00 95.38 93 ALA A C 1
ATOM 709 O O . ALA A 1 93 ? 3.631 6.021 4.895 1.00 95.38 93 ALA A O 1
ATOM 710 N N . ALA A 1 94 ? 4.969 4.352 5.572 1.00 95.56 94 ALA A N 1
ATOM 711 C CA . ALA A 1 94 ? 4.122 3.892 6.669 1.00 95.56 94 ALA A CA 1
ATOM 712 C C . ALA A 1 94 ? 3.929 4.968 7.744 1.00 95.56 94 ALA A C 1
ATOM 714 O O . ALA A 1 94 ? 2.809 5.165 8.199 1.00 95.56 94 ALA A O 1
ATOM 715 N N . GLU A 1 95 ? 4.979 5.710 8.098 1.00 95.62 95 GLU A N 1
ATOM 716 C CA . GLU A 1 95 ? 4.881 6.840 9.030 1.00 95.62 95 GLU A CA 1
ATOM 717 C C . GLU A 1 95 ? 4.028 7.979 8.446 1.00 95.62 95 GLU A C 1
ATOM 719 O O . GLU A 1 95 ? 3.095 8.451 9.096 1.00 95.62 95 GLU A O 1
ATOM 724 N N . LYS A 1 96 ? 4.284 8.378 7.191 1.00 95.12 96 LYS A N 1
ATOM 725 C CA . LYS A 1 96 ? 3.530 9.436 6.493 1.00 95.12 96 LYS A CA 1
ATOM 726 C C . LYS A 1 96 ? 2.043 9.091 6.369 1.00 95.12 96 LYS A C 1
ATOM 728 O O . LYS A 1 96 ? 1.178 9.908 6.684 1.00 95.12 96 LYS A O 1
ATOM 733 N N . VAL A 1 97 ? 1.740 7.895 5.864 1.00 95.56 97 VAL A N 1
ATOM 734 C CA . VAL A 1 97 ? 0.365 7.427 5.656 1.00 95.56 97 VAL A CA 1
ATOM 735 C C . VAL A 1 97 ? -0.314 7.184 6.998 1.00 95.56 97 VAL A C 1
ATOM 737 O O . VAL A 1 97 ? -1.431 7.654 7.188 1.00 95.56 97 VAL A O 1
ATOM 740 N N . GLY A 1 98 ? 0.373 6.543 7.944 1.00 94.00 98 GLY A N 1
ATOM 741 C CA . GLY A 1 98 ? -0.127 6.297 9.293 1.00 94.00 98 GLY A CA 1
ATOM 742 C C . GLY A 1 98 ? -0.533 7.583 10.008 1.00 94.00 98 GLY A C 1
ATOM 743 O O . GLY A 1 98 ? -1.636 7.643 10.536 1.00 94.00 98 GLY A O 1
ATOM 744 N N . ALA A 1 99 ? 0.282 8.641 9.937 1.00 94.75 99 ALA A N 1
ATOM 745 C CA . ALA A 1 99 ? -0.051 9.937 10.529 1.00 94.75 99 ALA A CA 1
ATOM 746 C C . ALA A 1 99 ? -1.329 10.551 9.927 1.00 94.75 99 ALA A C 1
ATOM 748 O O . ALA A 1 99 ? -2.201 11.008 10.664 1.00 94.75 99 ALA A O 1
ATOM 749 N N . ARG A 1 100 ? -1.479 10.512 8.593 1.00 94.88 100 ARG A N 1
ATOM 750 C CA . ARG A 1 100 ? -2.689 10.999 7.902 1.00 94.88 100 ARG A CA 1
ATOM 751 C C . ARG A 1 100 ? -3.928 10.195 8.298 1.00 94.88 100 ARG A C 1
ATOM 753 O O . ARG A 1 100 ? -5.005 10.743 8.514 1.00 94.88 100 ARG A O 1
ATOM 760 N N . GLU A 1 101 ? -3.785 8.879 8.344 1.00 95.00 101 GLU A N 1
ATOM 761 C CA . GLU A 1 101 ? -4.863 7.955 8.677 1.00 95.00 101 GLU A CA 1
ATOM 762 C C . GLU A 1 101 ? -5.298 8.078 10.142 1.00 95.00 101 GLU A C 1
ATOM 764 O O . GLU A 1 101 ? -6.495 8.100 10.438 1.00 95.00 101 GLU A O 1
ATOM 769 N N . GLU A 1 102 ? -4.337 8.232 11.050 1.00 94.19 102 GLU A N 1
ATOM 770 C CA . GLU A 1 102 ? -4.570 8.502 12.464 1.00 94.19 102 GLU A CA 1
ATOM 771 C C . GLU A 1 102 ? -5.258 9.858 12.668 1.00 94.19 102 GLU A C 1
ATOM 773 O O . GLU A 1 102 ? -6.191 9.959 13.466 1.00 94.19 102 GLU A O 1
ATOM 778 N N . GLU A 1 103 ? -4.857 10.894 11.927 1.00 95.94 103 GLU A N 1
ATOM 779 C CA . GLU A 1 103 ? -5.521 12.198 11.956 1.00 95.94 103 GLU A CA 1
ATOM 780 C C . GLU A 1 103 ? -6.992 12.082 11.544 1.00 95.94 103 GLU A C 1
ATOM 782 O O . GLU A 1 103 ? -7.868 12.607 12.234 1.00 95.94 103 GLU A O 1
ATOM 787 N N . ILE A 1 104 ? -7.293 11.354 10.465 1.00 95.44 104 ILE A N 1
ATOM 788 C CA . ILE A 1 104 ? -8.674 11.125 10.015 1.00 95.44 104 ILE A CA 1
ATOM 789 C C . ILE A 1 104 ? -9.468 10.372 11.081 1.00 95.44 104 ILE A C 1
ATOM 791 O O . ILE A 1 104 ? -10.576 10.791 11.418 1.00 95.44 104 ILE A O 1
ATOM 795 N N . MET A 1 105 ? -8.892 9.318 11.661 1.00 93.81 105 MET A N 1
ATOM 796 C CA . MET A 1 105 ? -9.525 8.564 12.742 1.00 93.81 105 MET A CA 1
ATOM 797 C C . MET A 1 105 ? -9.849 9.464 13.945 1.00 93.81 105 MET A C 1
ATOM 799 O O . MET A 1 105 ? -10.953 9.399 14.482 1.00 93.81 105 MET A O 1
ATOM 803 N N . LYS A 1 106 ? -8.919 10.339 14.350 1.00 95.06 106 LYS A N 1
ATOM 804 C CA . LYS A 1 106 ? -9.089 11.243 15.502 1.00 95.06 106 LYS A CA 1
ATOM 805 C C . LYS A 1 106 ? -10.078 12.378 15.245 1.00 95.06 106 LYS A C 1
ATOM 807 O O . LYS A 1 106 ? -10.806 12.760 16.154 1.00 95.06 106 LYS A O 1
ATOM 812 N N . THR A 1 107 ? -10.078 12.946 14.040 1.00 96.56 107 THR A N 1
ATOM 813 C CA . THR A 1 107 ? -10.840 14.168 13.723 1.00 96.56 107 THR A CA 1
ATOM 814 C C . THR A 1 107 ? -12.215 13.888 13.127 1.00 96.56 107 THR A C 1
ATOM 816 O O . THR A 1 107 ? -13.149 14.648 13.370 1.00 96.56 107 THR A O 1
ATOM 819 N N . LYS A 1 108 ? -12.351 12.809 12.349 1.00 96.25 108 LYS A N 1
ATOM 820 C CA . LYS A 1 108 ? -13.574 12.458 11.608 1.00 96.25 108 LYS A CA 1
ATOM 821 C C . LYS A 1 108 ? -14.180 11.120 12.037 1.00 96.25 108 LYS A C 1
ATOM 823 O O . LYS A 1 108 ? -15.294 10.804 11.628 1.00 96.25 108 LYS A O 1
ATOM 828 N N . GLY A 1 109 ? -13.479 10.350 12.866 1.00 94.25 109 GLY A N 1
ATOM 829 C CA . GLY A 1 109 ? -13.962 9.083 13.405 1.00 94.25 109 GLY A CA 1
ATOM 830 C C . GLY A 1 109 ? -13.772 7.883 12.474 1.00 94.25 109 GLY A C 1
ATOM 831 O O . GLY A 1 109 ? -13.248 7.978 11.361 1.00 94.25 109 GLY A O 1
ATOM 832 N N . ALA A 1 110 ? -14.220 6.724 12.961 1.00 92.25 110 ALA A N 1
ATOM 833 C CA . ALA A 1 110 ? -13.989 5.429 12.325 1.00 92.25 110 ALA A CA 1
ATOM 834 C C . ALA A 1 110 ? -14.692 5.268 10.970 1.00 92.25 110 ALA A C 1
ATOM 836 O O . ALA A 1 110 ? -14.123 4.673 10.063 1.00 92.25 110 ALA A O 1
ATOM 837 N N . GLU A 1 111 ? -15.895 5.817 10.799 1.00 94.81 111 GLU A N 1
ATOM 838 C CA . GLU A 1 111 ? -16.630 5.724 9.531 1.00 94.81 111 GLU A CA 1
ATOM 839 C C . GLU A 1 111 ? -15.892 6.452 8.399 1.00 94.81 111 GLU A C 1
ATOM 841 O O . GLU A 1 111 ? -15.674 5.888 7.328 1.00 94.81 111 GLU A O 1
ATOM 846 N N . ALA A 1 112 ? -15.403 7.666 8.668 1.00 95.50 112 ALA A N 1
ATOM 847 C CA . ALA A 1 112 ? -14.602 8.422 7.712 1.00 95.50 112 ALA A CA 1
ATOM 848 C C . ALA A 1 112 ? -13.274 7.724 7.386 1.00 95.50 112 ALA A C 1
ATOM 850 O O . ALA A 1 112 ? -12.828 7.745 6.238 1.00 95.50 112 ALA A O 1
ATOM 851 N N . TYR A 1 113 ? -12.652 7.085 8.381 1.00 94.00 113 TYR A N 1
ATOM 852 C CA . TYR A 1 113 ? -11.471 6.258 8.160 1.00 94.00 113 TYR A CA 1
ATOM 853 C C . TYR A 1 113 ? -11.774 5.068 7.237 1.00 94.00 113 TYR A C 1
ATOM 855 O O . TYR A 1 113 ? -11.036 4.832 6.280 1.00 94.00 113 TYR A O 1
ATOM 863 N N . LEU A 1 114 ? -12.863 4.336 7.486 1.00 93.06 114 LEU A N 1
ATOM 864 C CA . LEU A 1 114 ? -13.252 3.184 6.671 1.00 93.06 114 LEU A CA 1
ATOM 865 C C . LEU A 1 114 ? -13.567 3.592 5.230 1.00 93.06 114 LEU A C 1
ATOM 867 O O . LEU A 1 114 ? -13.096 2.929 4.306 1.00 93.06 114 LEU A O 1
ATOM 871 N N . GLN A 1 115 ? -14.275 4.707 5.032 1.00 96.00 115 GLN A N 1
ATOM 872 C CA . GLN A 1 115 ? -14.534 5.244 3.696 1.00 96.00 115 GLN A CA 1
ATOM 873 C C . GLN A 1 115 ? -13.227 5.606 2.980 1.00 96.00 115 GLN A C 1
ATOM 875 O O . GLN A 1 115 ? -12.993 5.155 1.863 1.00 96.00 115 GLN A O 1
ATOM 880 N N . MET A 1 116 ? -12.326 6.342 3.640 1.00 95.44 116 MET A N 1
ATOM 881 C CA . MET A 1 116 ? -11.023 6.692 3.067 1.00 95.44 116 MET A CA 1
ATOM 882 C C . MET A 1 116 ? -10.181 5.444 2.745 1.00 95.44 116 MET A C 1
ATOM 884 O O . MET A 1 116 ? -9.497 5.416 1.720 1.00 95.44 116 MET A O 1
ATOM 888 N N . SER A 1 117 ? -10.225 4.407 3.585 1.00 93.06 117 SER A N 1
ATOM 889 C CA . SER A 1 117 ? -9.514 3.144 3.346 1.00 93.06 117 SER A CA 1
ATOM 890 C C . SER A 1 117 ? -10.066 2.422 2.110 1.00 93.06 117 SER A C 1
ATOM 892 O O . SER A 1 117 ? -9.293 1.976 1.258 1.00 93.06 117 SER A O 1
ATOM 894 N N . ALA A 1 118 ? -11.394 2.385 1.955 1.00 93.75 118 ALA A N 1
ATOM 895 C CA . ALA A 1 118 ? -12.057 1.819 0.782 1.00 93.75 118 ALA A CA 1
ATOM 896 C C . ALA A 1 118 ? -11.740 2.608 -0.502 1.00 93.75 118 ALA A C 1
ATOM 898 O O . ALA A 1 118 ? -11.378 2.011 -1.517 1.00 93.75 118 ALA A O 1
ATOM 899 N N . ASP A 1 119 ? -11.791 3.941 -0.451 1.00 95.88 119 ASP A N 1
ATOM 900 C CA . ASP A 1 119 ? -11.442 4.808 -1.582 1.00 95.88 119 ASP A CA 1
ATOM 901 C C . ASP A 1 119 ? -9.971 4.621 -1.985 1.00 95.88 119 ASP A C 1
ATOM 903 O O . ASP A 1 119 ? -9.636 4.514 -3.168 1.00 95.88 119 ASP A O 1
ATOM 907 N N . THR A 1 120 ? -9.079 4.518 -0.995 1.00 94.31 120 THR A N 1
ATOM 908 C CA . THR A 1 120 ? -7.652 4.258 -1.220 1.00 94.31 120 THR A 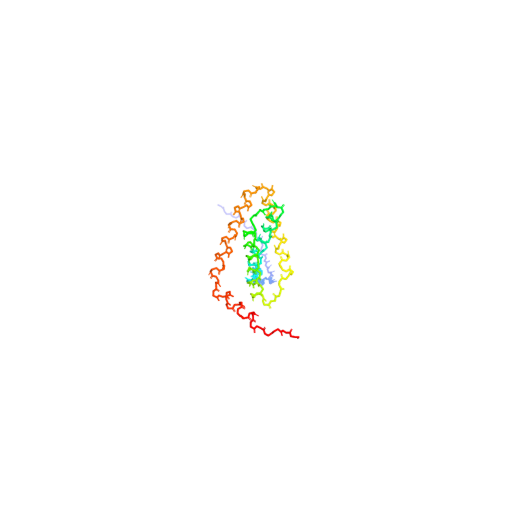CA 1
ATOM 909 C C . THR A 1 120 ? -7.446 2.899 -1.884 1.00 94.31 120 THR A C 1
ATOM 911 O O . THR A 1 120 ? -6.684 2.800 -2.845 1.00 94.31 120 THR A O 1
ATOM 914 N N . GLU A 1 121 ? -8.154 1.858 -1.440 1.00 94.38 121 GLU A N 1
ATOM 915 C CA . GLU A 1 121 ? -8.108 0.537 -2.069 1.00 94.38 121 GLU A CA 1
ATOM 916 C C . GLU A 1 121 ? -8.544 0.592 -3.538 1.00 94.38 121 GLU A C 1
ATOM 918 O O . GLU A 1 121 ? -7.818 0.102 -4.405 1.00 94.38 121 GLU A O 1
ATOM 923 N N . GLN A 1 122 ? -9.665 1.251 -3.843 1.00 96.62 122 GLN A N 1
ATOM 924 C CA . GLN A 1 122 ? -10.137 1.414 -5.222 1.00 96.62 122 GLN A CA 1
ATOM 925 C C . GLN A 1 122 ? -9.119 2.160 -6.093 1.00 96.62 122 GLN A C 1
ATOM 927 O O . GLN A 1 122 ? -8.837 1.743 -7.220 1.00 96.62 122 GLN A O 1
ATOM 932 N N . LEU A 1 123 ? -8.517 3.231 -5.569 1.00 96.69 123 LEU A N 1
ATOM 933 C CA . LEU A 1 123 ? -7.476 3.988 -6.267 1.00 96.69 123 LEU A CA 1
ATOM 934 C C . LEU A 1 123 ? -6.230 3.138 -6.541 1.00 96.69 123 LEU A C 1
ATOM 936 O O . LEU A 1 123 ? -5.657 3.223 -7.632 1.00 96.69 123 LEU A O 1
ATOM 940 N N . CYS A 1 124 ? -5.816 2.317 -5.577 1.00 96.50 124 CYS A N 1
ATOM 941 C CA . CYS A 1 124 ? -4.677 1.415 -5.714 1.00 96.50 124 CYS A CA 1
ATOM 942 C C . CYS A 1 124 ? -4.938 0.323 -6.759 1.00 96.50 124 CYS A C 1
ATOM 944 O O . CYS A 1 124 ? -4.108 0.124 -7.648 1.00 96.50 124 CYS A O 1
ATOM 946 N N . VAL A 1 125 ? -6.118 -0.303 -6.739 1.00 96.44 125 VAL A N 1
ATOM 947 C CA . VAL A 1 125 ? -6.529 -1.294 -7.747 1.00 96.44 125 VAL A CA 1
ATOM 948 C C . VAL A 1 125 ? -6.580 -0.663 -9.139 1.00 96.44 125 VAL A C 1
ATOM 950 O O . VAL A 1 125 ? -5.957 -1.163 -10.075 1.00 96.44 125 VAL A O 1
ATOM 953 N N . ALA A 1 126 ? -7.233 0.493 -9.281 1.00 96.62 126 ALA A N 1
ATOM 954 C CA . ALA A 1 126 ? -7.306 1.207 -10.554 1.00 96.62 126 ALA A CA 1
ATOM 955 C C . ALA A 1 126 ? -5.921 1.637 -11.066 1.00 96.62 126 ALA A C 1
ATOM 957 O O . ALA A 1 126 ? -5.697 1.757 -12.272 1.00 96.62 126 ALA A O 1
ATOM 958 N N . ARG A 1 127 ? -4.968 1.907 -10.169 1.00 95.62 127 ARG A N 1
ATOM 959 C CA . ARG A 1 127 ? -3.584 2.209 -10.546 1.00 95.62 127 ARG A CA 1
ATOM 960 C C . A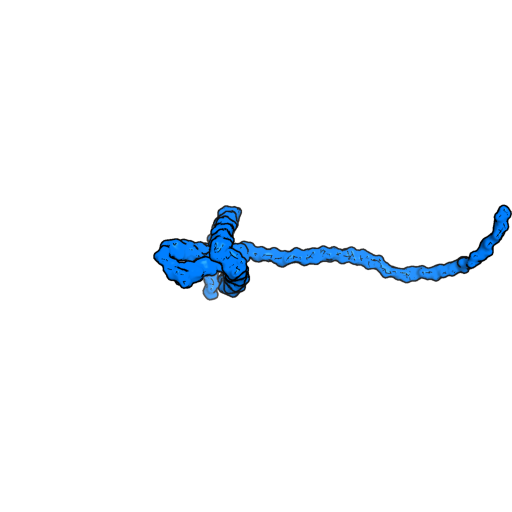RG A 1 127 ? -2.865 0.973 -11.079 1.00 95.62 127 ARG A C 1
ATOM 962 O O . ARG A 1 127 ? -2.198 1.099 -12.105 1.00 95.62 127 ARG A O 1
ATOM 969 N N . VAL A 1 128 ? -3.021 -0.182 -10.434 1.00 96.06 128 VAL A N 1
ATOM 970 C CA . VAL A 1 128 ? -2.454 -1.449 -10.917 1.00 96.06 128 VAL A CA 1
ATOM 971 C C . VAL A 1 128 ? -3.007 -1.789 -12.295 1.00 96.06 128 VAL A C 1
ATOM 973 O O . VAL A 1 128 ? -2.227 -1.994 -13.220 1.00 96.06 128 VAL A O 1
ATOM 976 N N . GLU A 1 129 ? -4.328 -1.748 -12.472 1.00 95.75 129 GLU A N 1
ATOM 977 C CA . GLU A 1 129 ? -4.952 -2.091 -13.755 1.00 95.75 129 GLU A CA 1
ATOM 978 C C . GLU A 1 129 ? -4.519 -1.148 -14.884 1.00 95.75 129 GLU A C 1
ATOM 980 O O . GLU A 1 129 ? -4.127 -1.606 -15.958 1.00 95.75 129 GLU A O 1
ATOM 985 N N . ARG A 1 130 ? -4.470 0.169 -14.635 1.00 95.56 130 ARG A N 1
ATOM 986 C CA . ARG A 1 130 ? -4.001 1.144 -15.637 1.00 95.56 130 ARG A CA 1
ATOM 987 C C . ARG A 1 130 ? -2.552 0.930 -16.073 1.00 95.56 130 ARG A C 1
ATOM 989 O O . ARG A 1 130 ? -2.209 1.277 -17.198 1.00 95.56 130 ARG A O 1
ATOM 996 N N . ASN A 1 131 ? -1.701 0.394 -15.200 1.00 94.25 131 ASN A N 1
ATOM 997 C CA . ASN A 1 131 ? -0.269 0.230 -15.464 1.00 94.25 131 ASN A CA 1
ATOM 998 C C . ASN A 1 131 ? 0.138 -1.234 -15.681 1.00 94.25 131 ASN A C 1
ATOM 1000 O O . ASN A 1 131 ? 1.328 -1.524 -15.791 1.00 94.25 131 ASN A O 1
ATOM 1004 N N . LYS A 1 132 ? -0.827 -2.154 -15.774 1.00 92.94 132 LYS A N 1
ATOM 1005 C CA . LYS A 1 132 ? -0.621 -3.606 -15.710 1.00 92.94 132 LYS A CA 1
ATOM 1006 C C . LYS A 1 132 ? 0.514 -4.118 -16.594 1.00 92.94 132 LYS A C 1
ATOM 1008 O O . LYS A 1 132 ? 1.391 -4.820 -16.108 1.00 92.94 132 LYS A O 1
ATOM 1013 N N . ALA A 1 133 ? 0.543 -3.727 -17.868 1.00 92.75 133 ALA A N 1
ATOM 1014 C CA . ALA A 1 133 ? 1.579 -4.170 -18.802 1.00 92.75 133 ALA A CA 1
ATOM 1015 C C . ALA A 1 133 ? 2.992 -3.711 -18.391 1.00 92.75 133 ALA A C 1
ATOM 1017 O O . ALA A 1 133 ? 3.947 -4.481 -18.472 1.00 92.75 133 ALA A O 1
ATOM 1018 N N . ALA A 1 134 ? 3.126 -2.469 -17.917 1.00 91.00 134 ALA A N 1
ATOM 1019 C CA . ALA A 1 134 ? 4.400 -1.936 -17.444 1.00 91.00 134 ALA A CA 1
ATOM 1020 C C . ALA A 1 134 ? 4.841 -2.606 -16.135 1.00 91.00 134 ALA A C 1
ATOM 1022 O O . ALA A 1 134 ? 6.024 -2.897 -15.966 1.00 91.00 134 ALA A O 1
ATOM 1023 N N . LEU A 1 135 ? 3.890 -2.889 -15.240 1.00 93.06 135 LEU A N 1
ATOM 1024 C CA . LEU A 1 135 ? 4.155 -3.574 -13.978 1.00 93.06 135 LEU A CA 1
ATOM 1025 C C . LEU A 1 135 ? 4.630 -5.009 -14.197 1.00 93.06 135 LEU A C 1
ATOM 1027 O O . LEU A 1 135 ? 5.651 -5.385 -13.632 1.00 93.06 135 LEU A O 1
ATOM 1031 N N . LEU A 1 136 ? 3.951 -5.776 -15.056 1.00 92.88 136 LEU A N 1
ATOM 1032 C CA . LEU A 1 136 ? 4.358 -7.144 -15.393 1.00 92.88 136 LEU A CA 1
ATOM 1033 C C . LEU A 1 136 ? 5.781 -7.171 -15.954 1.00 92.88 136 LEU A C 1
ATOM 1035 O O . LEU A 1 136 ? 6.623 -7.912 -15.466 1.00 92.88 136 LEU A O 1
ATOM 1039 N N . LYS A 1 137 ? 6.091 -6.265 -16.888 1.00 91.88 137 LYS A N 1
ATOM 1040 C CA . LYS A 1 137 ? 7.445 -6.144 -17.437 1.00 91.88 137 LYS A CA 1
ATOM 1041 C C . LYS A 1 137 ? 8.493 -5.820 -16.364 1.00 91.88 137 LYS A C 1
ATOM 1043 O O . LYS A 1 137 ? 9.602 -6.344 -16.423 1.00 91.88 137 LYS A O 1
ATOM 1048 N N . ALA A 1 138 ? 8.175 -4.938 -15.415 1.00 90.38 138 ALA A N 1
ATOM 1049 C CA . ALA A 1 138 ? 9.087 -4.592 -14.326 1.00 90.38 138 ALA A CA 1
ATOM 1050 C C . ALA A 1 138 ? 9.304 -5.769 -13.364 1.00 90.38 138 ALA A C 1
ATOM 1052 O O . ALA A 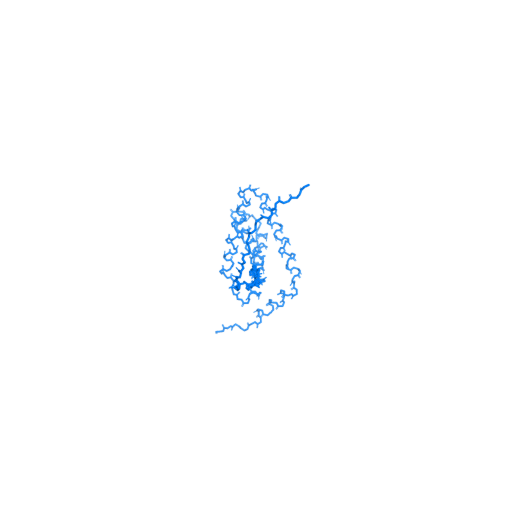1 138 ? 10.434 -6.003 -12.939 1.00 90.38 138 ALA A O 1
ATOM 1053 N N . MET A 1 139 ? 8.244 -6.520 -13.054 1.00 90.50 139 MET A N 1
ATOM 1054 C CA . MET A 1 139 ? 8.310 -7.717 -12.214 1.00 90.50 139 MET A CA 1
ATOM 1055 C C . MET A 1 139 ? 9.144 -8.816 -12.875 1.00 90.50 139 MET A C 1
ATOM 1057 O O . MET A 1 139 ? 10.111 -9.267 -12.266 1.00 90.50 139 MET A O 1
ATOM 1061 N N . ASP A 1 140 ? 8.872 -9.144 -14.141 1.00 91.19 140 ASP A N 1
ATOM 1062 C CA . ASP A 1 140 ? 9.649 -10.133 -14.900 1.00 91.19 140 ASP A CA 1
ATOM 1063 C C . ASP A 1 140 ? 11.135 -9.749 -14.949 1.00 91.19 140 ASP A C 1
ATOM 1065 O O . ASP A 1 140 ? 12.025 -10.574 -14.735 1.00 91.19 140 ASP A O 1
ATOM 1069 N N . ALA A 1 141 ? 11.428 -8.466 -15.186 1.00 87.50 141 ALA A N 1
ATOM 1070 C CA . ALA A 1 141 ? 12.796 -7.961 -15.212 1.00 87.50 141 ALA A CA 1
ATOM 1071 C C . ALA A 1 141 ? 13.479 -8.020 -13.838 1.00 87.50 141 ALA A C 1
ATOM 1073 O O . ALA A 1 141 ? 14.695 -8.174 -13.775 1.00 87.50 141 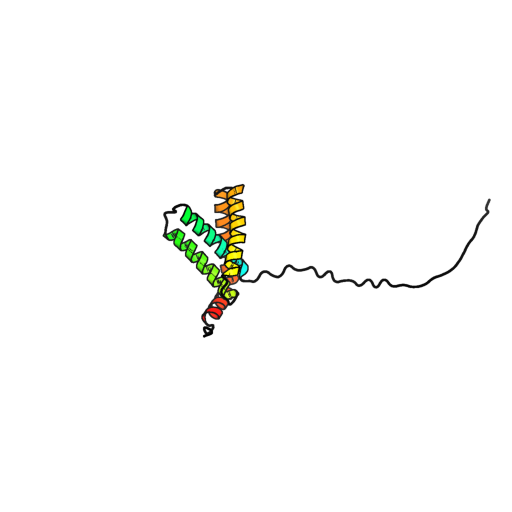ALA A O 1
ATOM 1074 N N . TYR A 1 142 ? 12.737 -7.864 -12.741 1.00 86.00 142 TYR A N 1
ATOM 1075 C CA . TYR A 1 142 ? 13.288 -7.961 -11.392 1.00 86.00 142 TYR A CA 1
ATOM 1076 C C . TYR A 1 142 ? 13.586 -9.412 -11.005 1.00 86.00 142 TYR A C 1
ATOM 1078 O O . TYR A 1 142 ? 14.668 -9.691 -10.495 1.00 86.00 142 TYR A O 1
ATOM 1086 N N . GLU A 1 143 ? 12.673 -10.336 -11.307 1.00 83.56 143 GLU A N 1
ATOM 1087 C CA . GLU A 1 143 ? 12.806 -11.763 -10.982 1.00 83.56 143 GLU A CA 1
ATOM 1088 C C . GLU A 1 143 ? 13.889 -12.464 -11.811 1.00 83.56 143 GLU A C 1
ATOM 1090 O O . GLU A 1 143 ? 14.536 -13.397 -11.339 1.00 83.56 143 GLU A O 1
ATOM 1095 N N . THR A 1 144 ? 14.136 -11.991 -13.033 1.00 84.06 144 THR A N 1
ATOM 1096 C CA . THR A 1 144 ? 15.168 -12.549 -13.922 1.00 84.06 144 THR A CA 1
ATOM 1097 C C . THR A 1 144 ? 16.566 -11.964 -13.692 1.00 84.06 144 THR A C 1
ATOM 1099 O O . THR A 1 144 ? 17.528 -12.423 -14.316 1.00 84.06 144 THR A O 1
ATOM 1102 N N . LYS A 1 145 ? 16.732 -10.977 -12.793 1.00 71.31 145 LYS A N 1
ATOM 1103 C CA . LYS A 1 145 ? 18.066 -10.456 -12.455 1.00 71.31 145 LYS A CA 1
ATOM 1104 C C . LYS A 1 145 ? 18.890 -11.552 -11.773 1.00 71.31 145 LYS A C 1
ATOM 1106 O O . LYS A 1 145 ? 18.449 -12.102 -10.765 1.00 71.31 145 LYS A O 1
ATOM 1111 N N . PRO A 1 146 ? 20.115 -11.843 -12.250 1.00 59.44 146 PRO A N 1
ATOM 1112 C CA . PRO A 1 146 ? 20.991 -12.767 -11.550 1.00 59.44 146 PRO A CA 1
ATOM 1113 C C . PRO A 1 146 ? 21.256 -12.214 -10.150 1.00 59.44 146 PRO A C 1
ATOM 1115 O O . PRO A 1 146 ? 21.691 -11.067 -10.004 1.00 59.44 146 PRO A O 1
ATOM 1118 N N . ALA A 1 147 ? 20.976 -13.022 -9.125 1.00 58.56 147 ALA A N 1
ATOM 1119 C CA . ALA A 1 147 ? 21.304 -12.684 -7.750 1.00 58.56 147 ALA A CA 1
ATOM 1120 C C . ALA A 1 147 ? 22.796 -12.337 -7.696 1.00 58.56 147 ALA A C 1
ATOM 1122 O O . ALA A 1 147 ? 23.642 -13.181 -8.009 1.00 58.56 147 ALA A O 1
ATOM 1123 N N . LYS A 1 148 ? 23.120 -11.080 -7.370 1.00 54.31 148 LYS A N 1
ATOM 1124 C CA . LYS A 1 148 ? 24.508 -10.679 -7.140 1.00 54.31 148 LYS A CA 1
ATOM 1125 C C . LYS A 1 148 ? 25.004 -11.491 -5.938 1.00 54.31 148 LYS A C 1
ATOM 1127 O O . LYS A 1 148 ? 24.542 -11.253 -4.825 1.00 54.31 148 LYS A O 1
ATOM 1132 N N . LYS A 1 149 ? 25.834 -12.500 -6.218 1.00 39.06 149 LYS A N 1
ATOM 1133 C CA . LYS A 1 149 ? 26.587 -13.271 -5.223 1.00 39.06 149 LYS A CA 1
ATOM 1134 C C . LYS A 1 149 ? 27.637 -12.394 -4.560 1.00 39.06 149 LYS A C 1
ATOM 1136 O O . LYS A 1 149 ? 28.188 -11.524 -5.273 1.00 39.06 149 LYS A O 1
#